Protein AF-A0A1Y2TNJ6-F1 (afdb_monomer)

Sequence (115 aa):
MAHYACDCWDAELLTSYGWIECVGCADRSAYDLTVQSKYTGAPLIVKETLLKPIKVVERRATLDEKLSNKLIAISKVSRPLTTREYTPNVIEPSFSIGCILGIQPPRASILASIK

Solvent-accessible surface area (backbone atoms only — not comparable to full-atom values): 7204 Å² total; per-residue (Å²): 127,60,98,65,41,82,47,74,48,72,47,62,45,85,50,98,90,42,77,40,76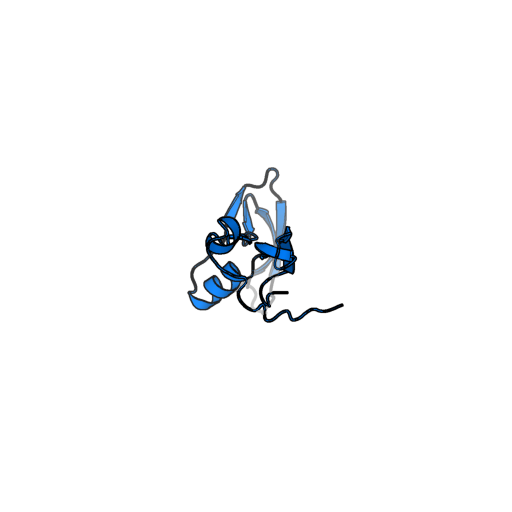,29,32,43,38,31,35,27,43,40,50,66,49,51,54,51,23,69,73,68,69,48,87,60,62,48,79,44,77,48,97,63,64,46,74,47,78,42,77,48,74,44,80,56,87,86,48,99,58,98,55,74,47,74,42,80,46,74,46,75,42,48,62,50,76,47,62,66,67,41,74,47,78,44,77,40,61,46,49,69,69,66,77,41,76,84,70,85,70,87,70,80,77,78,130

Radius of gyration: 25.69 Å; Cα contacts (8 Å, |Δi|>4): 176; chains: 1; bounding box: 47×29×78 Å

Nearest PDB structures (foldseek):
  4kr3-assembly1_A-2  TM=8.751E-01  e=8.301E-06  Homo sapiens
  5e6m-assembly1_B  TM=8.32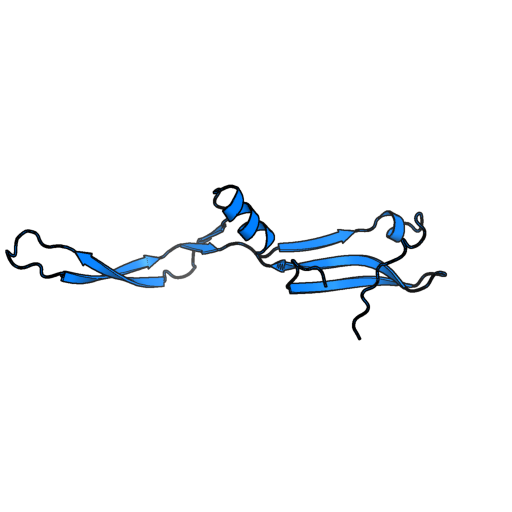4E-01  e=1.695E-05  Homo sapiens
  4qei-assembly1_A-2  TM=7.172E-01  e=3.864E-05  Homo sapiens
  5cd1-assembly1_D  TM=2.921E-01  e=3.172E+00  Homo sapiens
  6fyx-assembly1_U  TM=2.127E-01  e=2.842E+00  Kluyveromyces lactis NRRL Y-1140

Structure (mmCIF, N/CA/C/O backbone):
data_AF-A0A1Y2TNJ6-F1
#
_entry.id   AF-A0A1Y2TNJ6-F1
#
loop_
_atom_site.group_PDB
_atom_site.id
_atom_site.type_symbol
_atom_site.label_atom_id
_atom_site.label_alt_id
_atom_site.label_comp_id
_atom_site.label_asym_id
_atom_site.label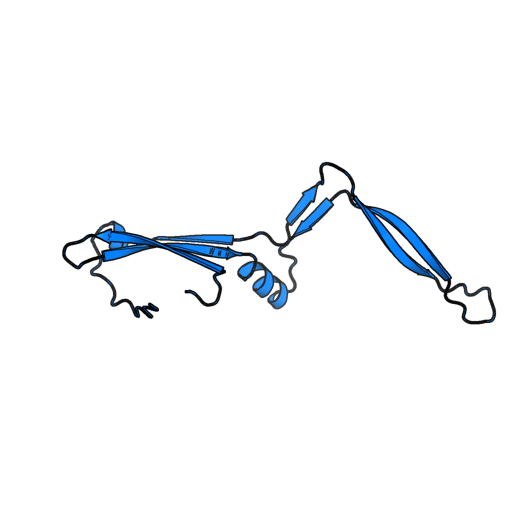_entity_id
_atom_site.label_seq_id
_atom_site.pdbx_PDB_ins_code
_atom_site.Cartn_x
_atom_site.Cartn_y
_atom_site.Cartn_z
_atom_site.occupancy
_atom_site.B_iso_or_equiv
_atom_site.auth_seq_id
_atom_site.auth_comp_id
_atom_site.auth_asym_id
_atom_site.auth_atom_id
_atom_site.pdbx_PDB_model_num
ATOM 1 N N . MET A 1 1 ? 8.760 -10.350 -6.552 1.00 58.28 1 MET A N 1
ATOM 2 C CA . MET A 1 1 ? 7.726 -9.859 -5.616 1.00 58.28 1 MET A CA 1
ATOM 3 C C . MET A 1 1 ? 8.411 -9.208 -4.429 1.00 58.28 1 MET A C 1
ATOM 5 O O . MET A 1 1 ? 9.284 -9.834 -3.830 1.00 58.28 1 MET A O 1
ATOM 9 N N . ALA A 1 2 ? 8.086 -7.951 -4.132 1.00 69.69 2 ALA A N 1
ATOM 10 C CA . ALA A 1 2 ? 8.619 -7.293 -2.946 1.00 69.69 2 ALA A CA 1
ATOM 11 C C . ALA A 1 2 ? 8.112 -8.004 -1.680 1.00 69.69 2 ALA A C 1
ATOM 13 O O . ALA A 1 2 ? 6.962 -8.423 -1.618 1.00 69.69 2 ALA A O 1
ATOM 14 N N . HIS A 1 3 ? 8.960 -8.141 -0.660 1.00 77.56 3 HIS A N 1
ATOM 15 C CA . HIS A 1 3 ? 8.646 -8.891 0.568 1.00 77.56 3 HIS A CA 1
ATOM 16 C C . HIS A 1 3 ? 7.506 -8.285 1.412 1.00 77.56 3 HIS A C 1
ATOM 18 O O . HIS A 1 3 ? 7.043 -8.911 2.361 1.00 77.56 3 HIS A O 1
ATOM 24 N N . TYR A 1 4 ? 7.086 -7.064 1.085 1.00 78.81 4 TYR A N 1
ATOM 25 C CA . TYR A 1 4 ? 6.043 -6.288 1.757 1.00 78.81 4 TYR A CA 1
ATOM 26 C C . TYR A 1 4 ? 4.785 -6.097 0.898 1.00 78.81 4 TYR A C 1
ATOM 28 O O . TYR A 1 4 ? 3.886 -5.361 1.300 1.00 78.81 4 TYR A O 1
ATOM 36 N N . ALA A 1 5 ? 4.744 -6.682 -0.301 1.00 82.88 5 ALA A N 1
ATOM 37 C CA . ALA A 1 5 ? 3.628 -6.543 -1.226 1.00 82.88 5 ALA A CA 1
ATOM 38 C C . ALA A 1 5 ? 2.839 -7.850 -1.312 1.00 82.88 5 ALA A C 1
ATOM 40 O O . ALA A 1 5 ? 3.419 -8.937 -1.319 1.00 82.88 5 ALA A O 1
ATOM 41 N N . CYS A 1 6 ? 1.517 -7.724 -1.372 1.00 84.62 6 CYS A N 1
ATOM 42 C CA . CYS A 1 6 ? 0.611 -8.827 -1.662 1.00 84.62 6 CYS A CA 1
ATOM 43 C C . CYS A 1 6 ? 0.582 -9.111 -3.163 1.00 84.62 6 CYS A C 1
ATOM 45 O O . CYS A 1 6 ? 0.727 -10.265 -3.544 1.00 84.62 6 CYS A O 1
ATOM 47 N N . ASP A 1 7 ? 0.482 -8.058 -3.979 1.00 87.81 7 ASP A N 1
ATOM 48 C CA . ASP A 1 7 ? 0.500 -8.134 -5.439 1.00 87.81 7 ASP A CA 1
ATOM 49 C C . ASP A 1 7 ? 1.359 -7.006 -6.029 1.00 87.81 7 ASP A C 1
ATOM 51 O O . ASP A 1 7 ? 1.443 -5.906 -5.473 1.00 87.81 7 ASP A O 1
ATOM 55 N N . CYS A 1 8 ? 1.998 -7.272 -7.170 1.00 90.44 8 CYS A N 1
ATOM 56 C CA . CYS A 1 8 ? 2.799 -6.296 -7.913 1.00 90.44 8 CYS A CA 1
ATOM 57 C C . CYS A 1 8 ? 2.509 -6.396 -9.411 1.00 90.44 8 CYS A C 1
ATOM 59 O O . CYS A 1 8 ? 2.444 -7.497 -9.958 1.00 90.44 8 CYS A O 1
ATOM 61 N N . TRP A 1 9 ? 2.374 -5.240 -10.055 1.00 90.50 9 TRP A N 1
ATOM 62 C CA . TRP A 1 9 ? 2.153 -5.094 -11.488 1.00 90.50 9 TRP A CA 1
ATOM 63 C C . TRP A 1 9 ? 3.151 -4.097 -12.055 1.00 90.50 9 TRP A C 1
ATOM 65 O O . TRP A 1 9 ? 3.210 -2.958 -11.592 1.00 90.50 9 TRP A O 1
ATOM 75 N N . ASP A 1 10 ? 3.861 -4.503 -13.099 1.00 90.94 10 ASP A N 1
ATOM 76 C CA . ASP A 1 10 ? 4.895 -3.684 -13.719 1.00 90.94 10 ASP A CA 1
ATOM 77 C C . ASP A 1 10 ? 4.408 -3.168 -15.077 1.00 90.94 10 ASP A C 1
ATOM 79 O O . ASP A 1 10 ? 3.896 -3.918 -15.913 1.00 90.94 10 ASP A O 1
ATOM 83 N N . ALA A 1 11 ? 4.545 -1.863 -15.296 1.00 89.50 11 ALA A N 1
ATOM 84 C CA . ALA A 1 11 ? 4.369 -1.242 -16.597 1.00 89.50 11 ALA A CA 1
ATOM 85 C C . ALA A 1 11 ? 5.737 -1.128 -17.273 1.00 89.50 11 ALA A C 1
ATOM 87 O O . ALA A 1 11 ? 6.579 -0.292 -16.914 1.00 89.50 11 ALA A O 1
ATOM 88 N N . GLU A 1 12 ? 5.938 -1.978 -18.271 1.00 89.62 12 GLU A N 1
ATOM 89 C CA . GLU A 1 12 ? 7.169 -2.044 -19.044 1.00 89.62 12 GLU A CA 1
ATOM 90 C C . GLU A 1 12 ? 7.032 -1.299 -20.377 1.00 89.62 12 GLU A C 1
ATOM 92 O O . GLU A 1 12 ? 5.995 -1.349 -21.044 1.00 89.62 12 GLU A O 1
ATOM 97 N N . LEU A 1 13 ? 8.102 -0.620 -20.792 1.00 86.75 13 LEU A N 1
ATOM 98 C CA . LEU A 1 13 ? 8.220 -0.009 -22.113 1.00 86.75 13 LEU A CA 1
ATOM 99 C C . LEU A 1 13 ? 9.172 -0.833 -22.978 1.00 86.75 13 LEU A C 1
ATOM 101 O O . LEU A 1 13 ? 10.288 -1.145 -22.561 1.00 86.75 13 LEU A O 1
ATOM 105 N N . LEU A 1 14 ? 8.751 -1.145 -24.206 1.00 87.50 14 LEU A N 1
ATOM 106 C CA . LEU A 1 14 ? 9.627 -1.757 -25.198 1.00 87.50 14 LEU A CA 1
ATOM 107 C C . LEU A 1 14 ? 10.528 -0.687 -25.818 1.00 87.50 14 LEU A C 1
ATOM 109 O O . LEU A 1 14 ? 10.059 0.240 -26.477 1.00 87.50 14 LEU A O 1
ATOM 113 N N . THR A 1 15 ? 11.832 -0.845 -25.631 1.00 85.31 15 THR A N 1
ATOM 114 C CA . THR A 1 15 ? 12.862 0.051 -26.167 1.00 85.31 15 THR A CA 1
ATOM 115 C C . THR A 1 15 ? 13.869 -0.727 -27.014 1.00 85.31 15 THR A C 1
ATOM 117 O O . THR A 1 15 ? 13.804 -1.953 -27.119 1.00 85.31 15 THR A O 1
ATOM 120 N N . SER A 1 16 ? 14.852 -0.034 -27.593 1.00 86.00 16 SER A N 1
ATOM 121 C CA . SER A 1 16 ? 15.981 -0.671 -28.286 1.00 86.00 16 SER A CA 1
ATOM 122 C C . SER A 1 16 ? 16.823 -1.584 -27.384 1.00 86.00 16 SER A C 1
ATOM 124 O O . SER A 1 16 ? 17.526 -2.452 -27.894 1.00 86.00 16 SER A O 1
ATOM 126 N N . TYR A 1 17 ? 16.742 -1.416 -26.061 1.00 81.62 17 TYR A N 1
ATOM 127 C CA . TYR A 1 17 ? 17.431 -2.243 -25.068 1.00 81.62 17 TYR A CA 1
ATOM 128 C C . TYR A 1 17 ? 16.556 -3.382 -24.515 1.00 81.62 17 TYR A C 1
ATOM 130 O O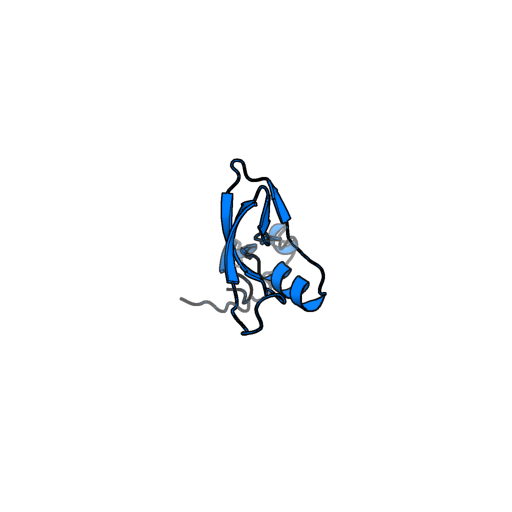 . TYR A 1 17 ? 16.990 -4.102 -23.619 1.00 81.62 17 TYR A O 1
ATOM 138 N N . GLY A 1 18 ? 15.342 -3.558 -25.047 1.00 86.94 18 GLY A N 1
ATOM 139 C CA . GLY A 1 18 ? 14.362 -4.537 -24.579 1.00 86.94 18 GLY A CA 1
ATOM 140 C C . GLY A 1 18 ? 13.249 -3.916 -23.735 1.00 86.94 18 GLY A C 1
ATOM 141 O O . GLY A 1 18 ? 13.035 -2.700 -23.762 1.00 86.94 18 GLY A O 1
ATOM 142 N N . TRP A 1 19 ? 12.519 -4.776 -23.025 1.00 87.50 19 TRP A N 1
ATOM 143 C CA . TRP A 1 19 ? 11.472 -4.381 -22.083 1.00 87.50 19 TRP A CA 1
ATOM 144 C C . TRP A 1 19 ? 12.103 -3.834 -20.807 1.00 87.50 19 TRP A C 1
ATOM 146 O O . TRP A 1 19 ? 12.958 -4.480 -20.202 1.00 87.50 19 TRP A O 1
ATOM 156 N N . ILE A 1 20 ? 11.714 -2.617 -20.437 1.00 85.62 20 ILE A N 1
ATOM 157 C CA . ILE A 1 20 ? 12.232 -1.913 -19.265 1.00 85.62 20 ILE A CA 1
ATOM 158 C C . ILE A 1 20 ? 11.057 -1.515 -18.381 1.00 85.62 20 ILE A C 1
ATOM 160 O O . ILE A 1 20 ? 10.174 -0.780 -18.829 1.00 85.62 20 ILE A O 1
ATOM 164 N N . GLU A 1 21 ? 11.083 -1.929 -17.116 1.00 87.44 21 GLU A N 1
ATOM 165 C CA . GLU A 1 21 ? 10.159 -1.444 -16.090 1.00 87.44 21 GLU A CA 1
ATOM 166 C C . GLU A 1 21 ? 10.302 0.077 -15.928 1.00 87.44 21 GLU A C 1
ATOM 168 O O . GLU A 1 21 ? 11.369 0.607 -15.600 1.00 87.44 21 GLU A O 1
ATOM 173 N N . CYS A 1 22 ? 9.209 0.794 -16.174 1.00 87.19 22 CYS A N 1
ATOM 174 C CA . CYS A 1 22 ? 9.157 2.247 -16.036 1.00 87.19 22 CYS A CA 1
ATOM 175 C C . CYS A 1 22 ? 8.278 2.682 -14.862 1.00 87.19 22 CYS A C 1
ATOM 177 O O . CYS A 1 22 ? 8.549 3.723 -14.251 1.00 87.19 22 CYS A O 1
ATOM 179 N N . VAL A 1 23 ? 7.256 1.886 -14.540 1.00 90.31 23 VAL A N 1
ATOM 180 C CA . VAL A 1 23 ? 6.383 2.091 -13.383 1.00 90.31 23 VAL A CA 1
ATOM 181 C C . VAL A 1 23 ? 6.098 0.747 -12.725 1.00 90.31 23 VAL A C 1
ATOM 183 O O . VAL A 1 23 ? 5.583 -0.143 -13.391 1.00 90.31 23 VAL A O 1
ATOM 186 N N . GLY A 1 24 ? 6.366 0.628 -11.429 1.00 91.38 24 GLY A N 1
ATOM 187 C CA . GLY A 1 24 ? 5.948 -0.516 -10.618 1.00 91.38 24 GLY A CA 1
ATOM 188 C C . GLY A 1 24 ? 4.756 -0.126 -9.749 1.00 91.38 24 GLY A C 1
ATOM 189 O O . GLY A 1 24 ? 4.817 0.883 -9.044 1.00 91.38 24 GLY A O 1
ATOM 190 N N . CYS A 1 25 ? 3.666 -0.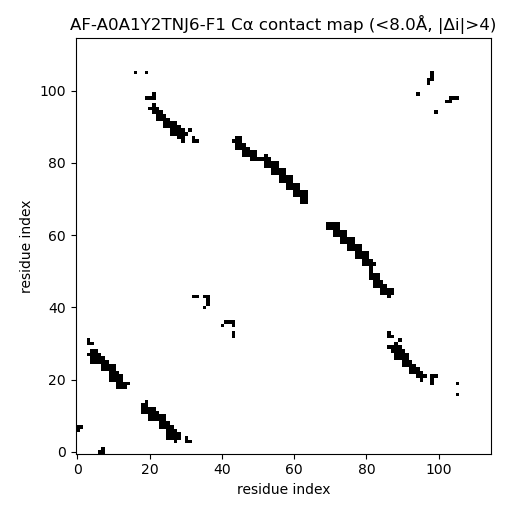887 -9.793 1.00 90.62 25 CYS A N 1
ATOM 191 C CA . CYS A 1 25 ? 2.471 -0.684 -8.975 1.00 90.62 25 CYS A CA 1
ATOM 192 C C . CYS A 1 25 ? 2.321 -1.843 -7.985 1.00 90.62 25 CYS A C 1
ATOM 194 O O . CYS A 1 25 ? 2.049 -2.977 -8.383 1.00 90.62 25 CYS A O 1
ATOM 196 N N . ALA A 1 26 ? 2.495 -1.566 -6.694 1.00 91.56 26 ALA A N 1
ATOM 197 C CA . ALA A 1 26 ? 2.435 -2.575 -5.642 1.00 91.56 26 ALA A CA 1
ATOM 198 C C . ALA A 1 26 ? 1.222 -2.371 -4.725 1.00 91.56 26 ALA A C 1
ATOM 200 O O . ALA A 1 26 ? 1.027 -1.284 -4.183 1.00 91.56 26 ALA A O 1
ATOM 201 N N . ASP A 1 27 ? 0.444 -3.428 -4.484 1.00 92.50 27 ASP A N 1
ATOM 202 C CA . ASP A 1 27 ? -0.505 -3.483 -3.368 1.00 92.50 27 ASP A CA 1
ATOM 203 C C . ASP A 1 27 ? 0.236 -3.988 -2.126 1.00 92.50 27 ASP A C 1
ATOM 205 O O . ASP A 1 27 ? 0.604 -5.161 -2.022 1.00 92.50 27 ASP A O 1
ATOM 209 N N . ARG A 1 28 ? 0.476 -3.086 -1.175 1.00 90.69 28 ARG A N 1
ATOM 210 C CA . ARG A 1 28 ? 1.169 -3.362 0.093 1.00 90.69 28 ARG A CA 1
ATOM 211 C C . ARG A 1 28 ? 0.199 -3.631 1.238 1.00 90.69 28 ARG A C 1
ATOM 213 O O . ARG A 1 28 ? 0.619 -3.835 2.382 1.00 90.69 28 ARG A O 1
ATOM 220 N N . SER A 1 29 ? -1.103 -3.641 0.944 1.00 90.38 29 SER A N 1
ATOM 221 C CA . SER A 1 29 ? -2.175 -3.816 1.917 1.00 90.38 29 SER A CA 1
ATOM 222 C C . SER A 1 29 ? -1.928 -2.933 3.149 1.00 90.38 29 SER A C 1
ATOM 224 O O . SER A 1 29 ? -1.497 -1.789 3.018 1.00 90.38 29 SER A O 1
ATOM 226 N N . ALA A 1 30 ? -2.194 -3.421 4.357 1.00 90.62 30 ALA A N 1
ATOM 227 C CA . ALA A 1 30 ? -1.980 -2.668 5.589 1.00 90.62 30 ALA A CA 1
ATOM 228 C C . ALA A 1 30 ? -0.566 -2.842 6.193 1.00 90.62 30 ALA A C 1
ATOM 230 O O . ALA A 1 30 ? -0.370 -2.498 7.364 1.00 90.62 30 ALA A O 1
ATOM 231 N N . TYR A 1 31 ? 0.407 -3.415 5.466 1.00 89.81 31 TYR A N 1
ATOM 232 C CA . TYR A 1 31 ? 1.697 -3.827 6.043 1.00 89.81 31 TYR A CA 1
ATOM 233 C C . TYR A 1 31 ? 2.464 -2.648 6.657 1.00 89.81 31 TYR A C 1
ATOM 235 O O . TYR A 1 31 ? 2.818 -2.691 7.838 1.00 89.81 31 TYR A O 1
ATOM 243 N N . ASP A 1 32 ? 2.633 -1.565 5.898 1.00 90.19 32 ASP A N 1
ATOM 244 C CA . ASP A 1 32 ? 3.419 -0.395 6.313 1.00 90.19 32 ASP A CA 1
ATOM 245 C C . ASP A 1 32 ? 2.882 0.244 7.585 1.00 90.19 32 ASP A C 1
ATOM 247 O O . ASP A 1 32 ? 3.594 0.406 8.578 1.00 90.19 32 ASP A O 1
ATOM 251 N N . LEU A 1 33 ? 1.584 0.537 7.579 1.00 92.50 33 LEU A N 1
ATOM 252 C CA . LEU A 1 33 ? 0.911 1.180 8.697 1.00 92.50 33 LEU A CA 1
ATOM 253 C C . LEU A 1 33 ? 0.884 0.272 9.929 1.00 92.50 33 LEU A C 1
ATOM 255 O O . LEU A 1 33 ? 1.041 0.752 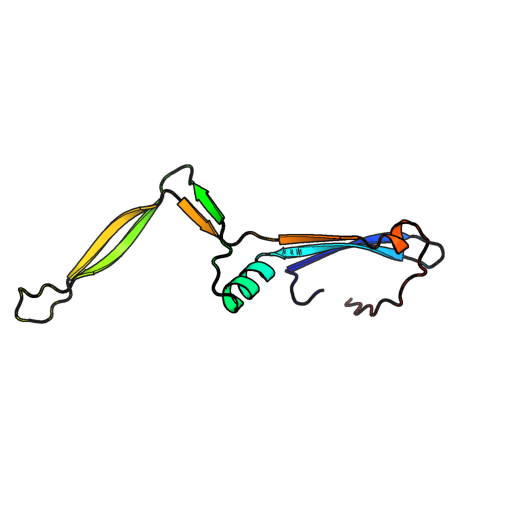11.050 1.00 92.50 33 LEU A O 1
ATOM 259 N N . THR A 1 34 ? 0.748 -1.044 9.746 1.00 91.50 34 THR A N 1
ATOM 260 C CA . THR A 1 34 ? 0.758 -1.999 10.862 1.00 91.50 34 THR A CA 1
ATOM 261 C C . THR A 1 34 ? 2.129 -2.066 11.526 1.00 91.50 34 THR A C 1
ATOM 263 O O . THR A 1 34 ? 2.224 -2.051 12.756 1.00 91.50 34 THR A O 1
ATOM 266 N N . VAL A 1 35 ? 3.200 -2.142 10.735 1.00 92.31 35 VAL A N 1
ATOM 267 C CA . VAL A 1 35 ? 4.571 -2.192 11.260 1.00 92.31 35 VAL A CA 1
ATOM 268 C C . VAL A 1 35 ? 4.934 -0.866 11.929 1.00 92.31 35 VAL A C 1
ATOM 270 O O . VAL A 1 35 ? 5.443 -0.868 13.052 1.00 92.31 35 VAL A O 1
ATOM 273 N N . GLN A 1 36 ? 4.602 0.266 11.306 1.00 94.19 36 GLN A N 1
ATOM 274 C CA . GLN A 1 36 ? 4.897 1.586 11.860 1.00 94.19 36 GLN A CA 1
ATOM 275 C C . GLN A 1 36 ? 4.093 1.878 13.133 1.00 94.19 36 GLN A C 1
ATOM 277 O O . GLN A 1 36 ? 4.646 2.424 14.089 1.00 94.19 36 GLN A O 1
ATOM 282 N N . SER A 1 37 ? 2.824 1.469 13.194 1.00 94.69 37 SER A N 1
ATOM 283 C CA . SER A 1 37 ? 2.000 1.603 14.400 1.00 94.69 37 SER A CA 1
ATOM 284 C C . SER A 1 37 ? 2.555 0.769 15.559 1.00 94.69 37 SER A C 1
ATOM 286 O O . SER A 1 37 ? 2.664 1.275 16.674 1.00 94.69 37 SER A O 1
ATOM 288 N N . LYS A 1 38 ? 3.006 -0.469 15.302 1.00 93.62 38 LYS A N 1
ATOM 289 C CA . LYS A 1 38 ? 3.659 -1.315 16.320 1.00 93.62 38 LYS A CA 1
ATOM 290 C C . LYS A 1 38 ? 4.965 -0.716 16.839 1.00 93.62 38 LYS A C 1
ATOM 292 O O . LYS A 1 38 ? 5.243 -0.825 18.027 1.00 93.62 38 LYS A O 1
ATOM 297 N N . TYR A 1 39 ? 5.760 -0.111 15.959 1.00 95.56 39 TYR A N 1
ATOM 298 C CA . TYR A 1 39 ? 7.048 0.473 16.331 1.00 95.56 39 TYR A CA 1
ATOM 299 C C . TYR A 1 39 ? 6.898 1.789 17.103 1.00 95.56 39 TYR A C 1
ATOM 301 O O . TYR A 1 39 ? 7.560 1.999 18.114 1.00 95.56 39 TYR A O 1
ATOM 309 N N . THR A 1 40 ? 6.022 2.680 16.633 1.00 95.69 40 THR A N 1
ATOM 310 C CA . THR A 1 40 ? 5.844 4.021 17.216 1.00 95.69 40 THR A CA 1
ATOM 311 C C . THR A 1 40 ? 4.862 4.050 18.385 1.00 95.69 40 THR A C 1
ATOM 313 O O . THR A 1 40 ? 4.853 5.011 19.148 1.00 95.69 40 THR A O 1
ATOM 316 N N . GLY A 1 41 ? 3.997 3.039 18.512 1.00 92.38 41 GLY A N 1
ATOM 317 C CA . GLY A 1 41 ? 2.871 3.037 19.449 1.00 92.38 41 GLY A CA 1
ATOM 318 C C . GLY A 1 41 ? 1.747 4.009 19.072 1.00 92.38 41 GLY A C 1
ATOM 319 O O . GLY A 1 41 ? 0.735 4.073 19.770 1.00 92.38 41 GLY A O 1
ATOM 320 N N . ALA A 1 42 ? 1.892 4.761 17.976 1.00 93.56 42 ALA A N 1
ATOM 321 C CA . ALA A 1 42 ? 0.872 5.682 17.501 1.00 93.56 42 ALA A CA 1
ATOM 322 C C . ALA A 1 42 ? -0.235 4.919 16.746 1.00 93.56 42 ALA A C 1
ATOM 324 O O . ALA A 1 42 ? 0.066 4.041 15.926 1.00 93.56 42 ALA A O 1
ATOM 325 N N . PRO A 1 43 ? -1.522 5.237 16.978 1.00 92.19 43 PRO A N 1
ATOM 326 C CA . PRO A 1 43 ? -2.621 4.589 16.274 1.00 92.19 43 PRO A CA 1
ATOM 327 C C . PRO A 1 43 ? -2.728 5.111 14.831 1.00 92.19 43 PRO A C 1
ATOM 329 O O . PRO A 1 43 ? -3.199 6.222 14.599 1.00 92.19 43 PRO A O 1
ATOM 332 N N . LEU A 1 44 ? -2.324 4.293 13.853 1.00 93.75 44 LEU A N 1
ATOM 333 C CA . LEU A 1 44 ? -2.466 4.569 12.414 1.00 93.75 44 LEU A CA 1
ATOM 334 C C . LEU A 1 44 ? -3.721 3.876 11.857 1.00 93.75 44 LEU A C 1
ATOM 336 O O . LEU A 1 44 ? -3.641 2.939 11.062 1.00 93.75 44 LEU A O 1
ATOM 340 N N . ILE A 1 45 ? -4.889 4.302 12.339 1.00 93.31 45 ILE A N 1
ATOM 341 C CA . ILE A 1 45 ? -6.197 3.711 12.013 1.00 93.31 45 ILE A CA 1
ATOM 342 C C . ILE A 1 45 ? -7.180 4.770 11.515 1.00 93.31 45 ILE A C 1
ATOM 344 O O . ILE A 1 45 ? -7.145 5.925 11.942 1.00 93.31 45 ILE A O 1
ATOM 348 N N . VAL A 1 46 ? -8.094 4.356 10.640 1.00 93.69 46 VAL A N 1
ATOM 349 C CA . VAL A 1 46 ? -9.207 5.179 10.155 1.00 93.69 46 VAL A CA 1
ATOM 350 C C . VAL A 1 46 ? -10.484 4.764 10.874 1.00 93.69 46 VAL A C 1
ATOM 352 O O . VAL A 1 46 ? -10.726 3.575 11.084 1.00 93.69 46 VAL A O 1
ATOM 355 N N . LYS A 1 47 ? -11.306 5.750 11.246 1.00 92.69 47 LYS A N 1
ATOM 356 C CA . LYS A 1 47 ? -12.633 5.536 11.831 1.00 92.69 47 LYS A CA 1
ATOM 357 C C . LYS A 1 47 ? -13.701 5.922 10.818 1.00 92.69 47 LYS A C 1
ATOM 359 O O . LYS A 1 47 ? -13.744 7.067 10.379 1.00 92.69 47 LYS A O 1
ATOM 364 N N . GLU A 1 48 ? -14.575 4.987 10.476 1.00 91.44 48 GLU A N 1
ATOM 365 C CA . GLU A 1 48 ? -15.647 5.194 9.502 1.00 91.44 48 GLU A CA 1
ATOM 366 C C . GLU A 1 48 ? -17.010 4.903 10.127 1.00 91.44 48 GLU A C 1
ATOM 368 O O . GLU A 1 48 ? -17.212 3.868 10.769 1.00 91.44 48 GLU A O 1
ATOM 373 N N . THR A 1 49 ? -17.963 5.812 9.939 1.00 90.50 49 THR A N 1
ATOM 374 C CA . THR A 1 49 ? -19.335 5.633 10.417 1.00 90.50 49 THR A CA 1
ATOM 375 C C . THR A 1 49 ? -20.061 4.595 9.569 1.00 90.50 49 THR A C 1
ATOM 377 O O . THR A 1 49 ? -20.105 4.680 8.345 1.00 90.50 49 THR A O 1
ATOM 380 N N . LEU A 1 50 ? -20.669 3.617 10.228 1.00 87.81 50 LEU A N 1
ATOM 381 C CA . LEU A 1 50 ? -21.461 2.583 9.583 1.00 87.81 50 LEU A CA 1
ATOM 382 C C . LEU A 1 50 ? -22.845 3.124 9.217 1.00 87.81 50 LEU A C 1
ATOM 384 O O . LEU A 1 50 ? -23.511 3.759 10.032 1.00 87.81 50 LEU A O 1
ATOM 388 N N . LEU A 1 51 ? -23.323 2.784 8.016 1.00 84.38 51 LEU A N 1
ATOM 389 C CA . LEU A 1 51 ? -24.671 3.143 7.551 1.00 84.38 51 LEU A CA 1
ATOM 390 C C . LEU A 1 51 ? -25.782 2.549 8.427 1.00 84.38 51 LEU A C 1
ATOM 392 O O . LEU A 1 51 ? -26.868 3.113 8.537 1.00 84.38 51 LEU A O 1
ATOM 396 N N . LYS A 1 52 ? -25.525 1.387 9.033 1.00 85.44 52 LYS A N 1
ATOM 397 C CA . LYS A 1 52 ? -26.440 0.720 9.959 1.00 85.44 52 LYS A CA 1
ATOM 398 C C . LYS A 1 52 ? -25.663 0.296 11.206 1.00 85.44 52 LYS A C 1
ATOM 400 O O . LYS A 1 52 ? -24.617 -0.338 11.059 1.00 85.44 52 LYS A O 1
ATOM 405 N N . PRO A 1 53 ? -26.155 0.606 12.417 1.00 82.56 53 PRO A N 1
ATOM 406 C CA . PRO A 1 53 ? -25.470 0.233 13.645 1.00 82.56 53 PRO A CA 1
ATOM 407 C C . PRO A 1 53 ? -25.473 -1.288 13.823 1.00 82.56 53 PRO A C 1
ATOM 409 O O . PRO A 1 53 ? -26.522 -1.935 13.769 1.00 82.56 53 PRO A O 1
ATOM 412 N N . ILE A 1 54 ? -24.294 -1.860 14.063 1.00 81.56 54 ILE A N 1
ATOM 413 C CA . ILE A 1 54 ? -24.132 -3.294 14.326 1.00 81.56 54 ILE A CA 1
ATOM 414 C C . ILE A 1 54 ? -24.289 -3.521 15.830 1.00 81.56 54 ILE A C 1
ATOM 416 O O . ILE A 1 54 ? -23.660 -2.842 16.640 1.00 81.56 54 ILE A O 1
ATOM 420 N N . LYS A 1 55 ? -25.129 -4.479 16.232 1.00 77.50 55 LYS A N 1
ATOM 421 C CA . LYS A 1 55 ? -25.264 -4.871 17.642 1.00 77.50 55 LYS A CA 1
ATOM 422 C C . LYS A 1 55 ? -24.151 -5.853 17.989 1.00 77.50 55 LYS A C 1
ATOM 424 O O . LYS A 1 55 ? -24.213 -7.009 17.578 1.00 77.50 55 LYS A O 1
ATOM 429 N N . VAL A 1 56 ? -23.158 -5.415 18.754 1.00 78.88 56 VAL A N 1
ATOM 430 C CA . VAL A 1 56 ? -22.114 -6.315 19.259 1.00 78.88 56 VAL A CA 1
ATOM 431 C C . VAL A 1 56 ? -22.523 -6.824 20.632 1.00 78.88 56 VAL A C 1
ATOM 433 O O . VAL A 1 56 ? -22.846 -6.043 21.530 1.00 78.88 56 VAL A O 1
ATOM 436 N N . VAL A 1 57 ? -22.562 -8.151 20.762 1.00 73.50 57 VAL A N 1
ATOM 437 C CA . VAL A 1 57 ? -22.871 -8.846 22.012 1.00 73.50 57 VAL A CA 1
ATOM 438 C C . VAL A 1 57 ? -21.564 -9.103 22.737 1.00 73.50 57 VAL A C 1
ATOM 440 O O . VAL A 1 57 ? -20.785 -9.966 22.340 1.00 73.50 57 VAL A O 1
ATOM 443 N N . GLU A 1 58 ? -21.340 -8.374 23.819 1.00 75.31 58 GLU A N 1
ATOM 444 C CA . GLU A 1 58 ? -20.207 -8.607 24.703 1.00 75.31 58 GLU A CA 1
ATOM 445 C C . GLU A 1 58 ? -20.655 -9.359 25.946 1.00 75.31 58 GLU A C 1
ATOM 447 O O . GLU A 1 58 ? -21.745 -9.135 26.475 1.00 75.31 58 GLU A O 1
ATOM 452 N N . ARG A 1 59 ? -19.811 -10.268 26.430 1.00 73.56 59 ARG A N 1
ATOM 453 C CA . ARG A 1 59 ? -20.015 -10.905 27.730 1.00 73.56 59 ARG A CA 1
ATOM 454 C C . ARG A 1 59 ? -19.191 -10.138 28.749 1.00 73.56 59 ARG A C 1
ATOM 456 O O . ARG A 1 59 ? -17.966 -10.170 28.681 1.00 73.56 59 ARG A O 1
ATOM 463 N N . ARG A 1 60 ? -19.852 -9.440 29.670 1.00 67.56 60 ARG A N 1
ATOM 464 C CA . ARG A 1 60 ? -19.188 -8.737 30.769 1.00 67.56 60 ARG A CA 1
ATOM 465 C C . ARG A 1 60 ? -19.349 -9.569 32.035 1.00 67.56 60 ARG A C 1
ATOM 467 O O . ARG A 1 60 ? -20.468 -9.830 32.473 1.00 67.56 60 ARG A O 1
ATOM 474 N N . ALA A 1 61 ? -18.222 -10.012 32.579 1.00 69.31 61 ALA A N 1
ATOM 475 C CA . ALA A 1 61 ? -18.163 -10.639 33.888 1.00 69.31 61 ALA A CA 1
ATOM 476 C C . ALA A 1 61 ? -18.122 -9.535 34.950 1.00 69.31 61 ALA A C 1
ATOM 478 O O . ALA A 1 61 ? -17.210 -8.709 34.940 1.00 69.31 61 ALA A O 1
ATOM 479 N N . THR A 1 62 ? -19.114 -9.498 35.833 1.00 67.88 62 THR A N 1
ATOM 480 C CA . THR A 1 62 ? -19.130 -8.623 37.010 1.00 67.88 62 THR A CA 1
ATOM 481 C C . THR A 1 62 ? -18.951 -9.470 38.264 1.00 67.88 62 THR A C 1
ATOM 483 O O . THR A 1 62 ? -19.548 -10.541 38.393 1.00 67.88 62 THR A O 1
ATOM 486 N N . LEU A 1 63 ? -18.087 -9.007 39.168 1.00 65.25 63 LEU A N 1
ATOM 487 C CA . LEU A 1 63 ? -17.915 -9.584 40.498 1.00 65.25 63 LEU A CA 1
ATOM 488 C C . LEU A 1 63 ? -18.917 -8.905 41.433 1.00 65.25 63 LEU A C 1
ATOM 490 O O . LEU A 1 63 ? -18.790 -7.714 41.706 1.00 65.25 63 LEU A O 1
ATOM 494 N N . ASP A 1 64 ? -19.918 -9.651 41.891 1.00 61.12 64 ASP A N 1
ATOM 495 C CA . ASP A 1 64 ? -20.846 -9.176 42.916 1.00 61.12 64 ASP A CA 1
ATOM 496 C C . ASP A 1 64 ? -20.234 -9.406 44.304 1.00 61.12 64 ASP A C 1
ATOM 498 O O . ASP A 1 64 ? -20.207 -10.527 44.808 1.00 61.12 64 ASP A O 1
ATOM 502 N N . GLU A 1 65 ? -19.762 -8.338 44.953 1.00 63.06 65 GLU A N 1
ATOM 503 C CA . GLU A 1 65 ? -19.185 -8.387 46.312 1.00 63.06 65 GLU A CA 1
ATOM 504 C C . GLU A 1 65 ? -20.208 -8.771 47.401 1.00 63.06 65 GLU A C 1
ATOM 506 O O . GLU A 1 65 ? -19.835 -9.061 48.535 1.00 63.06 65 GLU A O 1
ATOM 511 N N . LYS A 1 66 ? -21.508 -8.798 47.071 1.00 59.38 66 LYS A N 1
ATOM 512 C CA . LYS A 1 66 ? -22.601 -9.068 48.023 1.00 59.38 66 LYS A CA 1
ATOM 513 C C . LYS A 1 66 ? -22.922 -10.549 48.234 1.00 59.38 6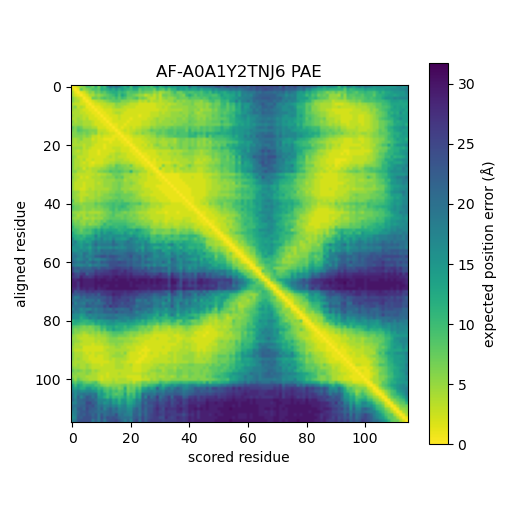6 LYS A C 1
ATOM 515 O O . LYS A 1 66 ? -23.650 -10.862 49.173 1.00 59.38 66 LYS A O 1
ATOM 520 N N . LEU A 1 67 ? -22.405 -11.463 47.409 1.00 56.47 67 LEU A N 1
ATOM 521 C CA . LEU A 1 67 ? -22.507 -12.899 47.673 1.00 56.47 67 LEU A CA 1
ATOM 522 C C . LEU A 1 67 ? -21.178 -13.393 48.242 1.00 56.47 67 LEU A C 1
ATOM 524 O O . LEU A 1 67 ? -20.160 -13.411 47.560 1.00 56.47 67 LEU A O 1
ATOM 528 N N . SER A 1 68 ? -21.204 -13.866 49.485 1.00 50.00 68 SER A N 1
ATOM 529 C CA . SER A 1 68 ? -20.066 -14.451 50.211 1.00 50.00 68 SER A CA 1
ATOM 530 C C . SER A 1 68 ? -19.456 -15.711 49.568 1.00 50.00 68 SER A C 1
ATOM 532 O O . SER A 1 68 ? -18.529 -16.295 50.120 1.00 50.00 68 SER A O 1
ATOM 534 N N . ASN A 1 69 ? -19.911 -16.103 48.378 1.00 53.16 69 ASN A N 1
ATOM 535 C CA . ASN A 1 69 ? -19.308 -17.120 47.532 1.00 53.16 69 ASN A CA 1
ATOM 536 C C . ASN A 1 69 ? -18.987 -16.486 46.177 1.00 53.16 69 ASN A C 1
ATOM 538 O O . ASN A 1 69 ? -19.884 -15.945 45.539 1.00 53.16 69 ASN A O 1
ATOM 542 N N . LYS A 1 70 ? -17.716 -16.572 45.754 1.00 57.53 70 LYS A N 1
ATOM 543 C CA . LYS A 1 70 ? -17.127 -16.040 44.506 1.00 57.53 70 LYS A CA 1
ATOM 544 C C . LYS A 1 70 ? -17.847 -16.534 43.237 1.00 57.53 70 LYS A C 1
ATOM 546 O O . LYS A 1 70 ? -17.303 -17.329 42.473 1.00 57.53 70 LYS A O 1
ATOM 551 N N . LEU A 1 71 ? -19.073 -16.088 43.007 1.00 59.75 71 LEU A N 1
ATOM 552 C CA . LEU A 1 71 ? -19.846 -16.374 41.809 1.00 59.75 71 LEU A CA 1
ATOM 553 C C . LEU A 1 71 ? -19.626 -15.226 40.827 1.00 59.75 71 LEU A C 1
ATOM 555 O O . LEU A 1 71 ? -19.952 -14.074 41.098 1.00 59.75 71 LEU A O 1
ATOM 559 N N . ILE A 1 72 ? -19.026 -15.549 39.684 1.00 62.75 72 ILE A N 1
ATOM 560 C CA . ILE A 1 72 ? -18.855 -14.610 38.578 1.00 62.75 72 ILE A CA 1
ATOM 561 C C . ILE A 1 72 ? -20.185 -14.553 37.822 1.00 62.75 72 ILE A C 1
ATOM 563 O O . ILE A 1 72 ? -20.582 -15.535 37.193 1.00 62.75 72 ILE A O 1
ATOM 567 N N . ALA A 1 73 ? -20.871 -13.411 37.861 1.00 65.94 73 ALA A N 1
ATOM 568 C CA . ALA A 1 73 ? -22.061 -13.188 37.050 1.00 65.94 73 ALA A CA 1
ATOM 569 C C . ALA A 1 73 ? -21.632 -12.765 35.636 1.00 65.94 73 ALA A C 1
ATOM 571 O O . ALA A 1 73 ? -21.039 -11.704 35.437 1.00 65.94 73 ALA A O 1
ATOM 572 N N . ILE A 1 74 ? -21.905 -13.605 34.632 1.00 66.25 74 ILE A N 1
ATOM 573 C CA . ILE A 1 74 ? -21.642 -13.288 33.221 1.00 66.25 74 ILE A CA 1
ATOM 574 C C . ILE A 1 74 ? -22.924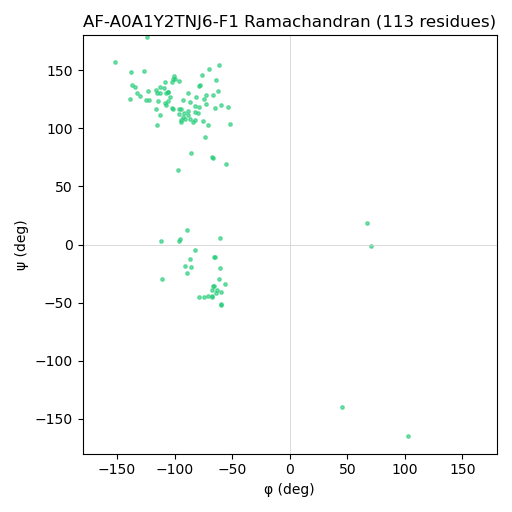 -12.718 32.613 1.00 66.25 74 ILE A C 1
ATOM 576 O O . ILE A 1 74 ? -23.862 -13.457 32.314 1.00 66.25 74 ILE A O 1
ATOM 580 N N . SER A 1 75 ? -22.957 -11.406 32.394 1.00 66.31 75 SER A N 1
ATOM 581 C CA . SER A 1 75 ? -24.063 -10.734 31.708 1.00 66.31 75 SER A CA 1
ATOM 582 C C . SER A 1 75 ? -23.749 -10.546 30.218 1.00 66.31 75 SER A C 1
ATOM 584 O O . SER A 1 75 ? -22.613 -10.262 29.832 1.00 66.31 75 SER A O 1
ATOM 586 N N . LYS A 1 76 ? -24.751 -10.730 29.346 1.00 62.69 76 LYS A N 1
ATOM 587 C CA . LYS A 1 76 ? -24.657 -10.368 27.921 1.00 62.69 76 LYS A CA 1
ATOM 588 C C . LYS A 1 76 ? -25.093 -8.911 27.767 1.00 62.69 76 LYS A C 1
ATOM 590 O O . LYS A 1 76 ? -26.258 -8.601 27.990 1.00 62.69 76 LYS A O 1
ATOM 595 N N . VAL A 1 77 ? -24.179 -8.036 27.367 1.00 69.44 77 VAL A N 1
ATOM 596 C CA . VAL A 1 77 ? -24.447 -6.617 27.106 1.00 69.44 77 VAL A CA 1
ATOM 597 C C . VAL A 1 77 ? -24.407 -6.395 25.597 1.00 69.44 77 VAL A C 1
ATOM 599 O O . VAL A 1 77 ? -23.395 -6.663 24.952 1.00 69.44 77 VAL A O 1
ATOM 602 N N . SER A 1 78 ? -25.511 -5.922 25.014 1.00 66.25 78 SER A N 1
ATOM 603 C CA . SER A 1 78 ? -25.559 -5.527 23.603 1.00 66.25 78 SER A CA 1
ATOM 604 C C . SER A 1 78 ? -25.344 -4.023 23.477 1.00 66.25 78 SER A C 1
ATOM 606 O O . SER A 1 78 ? -26.186 -3.254 23.945 1.00 66.25 78 SER A O 1
ATOM 608 N N . ARG A 1 79 ? -24.260 -3.598 22.821 1.00 74.06 79 ARG A N 1
ATOM 609 C CA . ARG A 1 79 ? -24.016 -2.182 22.503 1.00 74.06 79 ARG A CA 1
ATOM 610 C C . ARG A 1 79 ? -24.092 -1.935 20.994 1.00 74.06 79 ARG A C 1
ATOM 612 O O . ARG A 1 79 ? -23.547 -2.740 20.233 1.00 74.06 79 ARG A O 1
ATOM 619 N N . PRO A 1 80 ? -24.770 -0.864 20.539 1.00 73.44 80 PRO A N 1
ATOM 620 C CA . PRO A 1 80 ? -24.742 -0.482 19.135 1.00 73.44 80 PRO A CA 1
ATOM 621 C C . PRO A 1 80 ? -23.367 0.111 18.801 1.00 73.44 80 PRO A C 1
ATOM 623 O O . PRO A 1 80 ? -22.945 1.097 19.400 1.00 73.44 80 PRO A O 1
ATOM 626 N N . LEU A 1 81 ? -22.661 -0.494 17.852 1.00 78.19 81 LEU A N 1
ATOM 627 C CA . LEU A 1 81 ? -21.448 0.055 17.256 1.00 78.19 81 LEU A CA 1
ATOM 628 C C . LEU A 1 81 ? -21.841 0.866 16.022 1.00 78.19 81 LEU A C 1
ATOM 630 O O . LEU A 1 81 ? -22.358 0.325 15.043 1.00 78.19 81 LEU A O 1
ATOM 634 N N . THR A 1 82 ? -21.628 2.177 16.104 1.00 83.31 82 THR A N 1
ATOM 635 C CA . THR A 1 82 ? -21.914 3.148 15.038 1.00 83.31 82 THR A CA 1
ATOM 636 C C . THR A 1 82 ? -20.723 3.377 14.116 1.00 83.31 82 THR A C 1
ATOM 638 O O . THR A 1 82 ? -20.904 3.876 13.013 1.00 83.31 82 THR A O 1
ATOM 641 N N . THR A 1 83 ? -19.514 3.020 14.547 1.00 86.19 83 THR A N 1
ATOM 642 C CA . THR A 1 83 ? -18.262 3.340 13.854 1.00 86.19 83 THR A CA 1
ATOM 643 C C . THR A 1 83 ? -17.378 2.097 13.799 1.00 86.19 83 THR A C 1
ATOM 645 O O . THR A 1 83 ? -17.258 1.391 14.802 1.00 86.19 83 THR A O 1
ATOM 648 N N . ARG A 1 84 ? -16.777 1.818 12.638 1.00 87.44 84 ARG A N 1
ATOM 649 C CA . ARG A 1 84 ? -15.748 0.784 12.457 1.00 87.44 84 ARG A CA 1
ATOM 650 C C . ARG A 1 84 ? -14.364 1.418 12.419 1.00 87.44 84 ARG A C 1
ATOM 652 O O . ARG A 1 84 ? -14.205 2.511 11.883 1.00 87.44 84 ARG A O 1
ATOM 659 N N . GLU A 1 85 ? -13.381 0.714 12.960 1.00 90.94 85 GLU A N 1
ATOM 660 C CA . GLU A 1 85 ? -11.975 1.113 12.912 1.00 90.94 85 GLU A CA 1
ATOM 661 C C . GLU A 1 85 ? -11.195 0.076 12.104 1.00 90.94 85 GLU A C 1
ATOM 663 O O . GLU A 1 85 ? -11.386 -1.125 12.307 1.00 90.94 85 GLU A O 1
ATOM 668 N N . TYR A 1 86 ? -10.356 0.520 11.169 1.00 91.38 86 TYR A N 1
ATOM 669 C CA . TYR A 1 86 ? -9.496 -0.368 10.383 1.00 91.38 86 TYR A CA 1
ATOM 670 C C . TYR A 1 86 ? -8.210 0.335 9.934 1.00 91.38 86 TYR A C 1
ATOM 672 O O . TYR A 1 86 ? -8.148 1.564 9.846 1.00 91.38 86 TYR A O 1
ATOM 680 N N . THR A 1 87 ? -7.177 -0.455 9.645 1.00 92.50 87 THR A N 1
ATOM 681 C CA . THR A 1 87 ? -5.946 0.030 9.011 1.00 92.50 87 THR A CA 1
ATOM 682 C C . THR A 1 87 ? -6.145 0.006 7.496 1.00 92.50 87 THR A C 1
ATOM 684 O O . THR A 1 87 ? -6.493 -1.050 6.965 1.00 92.50 87 THR A O 1
ATOM 687 N N . PRO A 1 88 ? -6.000 1.141 6.792 1.00 93.31 88 PRO A N 1
ATOM 688 C CA . PRO A 1 88 ? -6.262 1.191 5.361 1.00 93.31 88 PRO A CA 1
ATOM 689 C C . PRO A 1 88 ? -5.194 0.432 4.568 1.00 93.31 88 PRO A C 1
ATOM 691 O O . PRO A 1 88 ? -4.034 0.357 4.975 1.00 93.31 88 PRO A O 1
ATOM 694 N N . ASN A 1 89 ? -5.604 -0.100 3.417 1.00 92.06 89 ASN A N 1
ATOM 695 C CA . ASN A 1 89 ? -4.685 -0.690 2.453 1.00 92.06 89 ASN A CA 1
ATOM 696 C C . ASN A 1 89 ? -3.950 0.405 1.675 1.00 92.06 89 ASN A C 1
ATOM 698 O O . ASN A 1 89 ? -4.522 1.458 1.384 1.00 92.06 89 ASN A O 1
ATOM 702 N N . VAL A 1 90 ? -2.697 0.134 1.322 1.00 92.69 90 VAL A N 1
ATOM 703 C CA . VAL A 1 90 ? -1.815 1.044 0.594 1.00 92.69 90 VAL A CA 1
ATOM 704 C C . VAL A 1 90 ? -1.501 0.453 -0.775 1.00 92.69 90 VAL A C 1
ATOM 706 O O . VAL A 1 90 ? -0.965 -0.648 -0.871 1.00 92.69 90 VAL A O 1
ATOM 709 N N . ILE A 1 91 ? -1.809 1.215 -1.825 1.00 93.06 91 ILE A N 1
ATOM 710 C CA . ILE A 1 91 ? -1.356 0.949 -3.192 1.00 93.06 91 ILE A CA 1
ATOM 711 C C . ILE A 1 91 ? -0.272 1.973 -3.511 1.00 93.06 91 ILE A C 1
ATOM 713 O O . ILE A 1 91 ? -0.503 3.178 -3.400 1.00 93.06 91 ILE A O 1
ATOM 717 N N . GLU A 1 92 ? 0.904 1.492 -3.891 1.00 90.75 92 GLU A N 1
ATOM 718 C CA . GLU A 1 92 ? 2.085 2.304 -4.147 1.00 90.75 92 GLU A CA 1
ATOM 719 C C . GLU A 1 92 ? 2.491 2.214 -5.623 1.00 90.75 92 GLU A C 1
ATOM 721 O O . GLU A 1 92 ? 3.092 1.221 -6.043 1.00 90.75 92 GLU A O 1
ATOM 726 N N . PRO A 1 93 ? 2.189 3.248 -6.424 1.00 92.00 93 PRO A N 1
ATOM 727 C CA . PRO A 1 93 ? 2.815 3.427 -7.720 1.00 92.00 93 PRO A CA 1
ATOM 728 C C . PRO A 1 93 ? 4.190 4.088 -7.547 1.00 92.00 93 PRO A C 1
ATOM 730 O O . PRO A 1 93 ? 4.321 5.156 -6.945 1.00 92.00 93 PRO A O 1
ATOM 733 N N . SER A 1 94 ? 5.217 3.472 -8.118 1.00 90.62 94 SER A N 1
ATOM 734 C CA . SER A 1 94 ? 6.595 3.960 -8.122 1.00 90.62 94 SER A CA 1
ATOM 735 C C . SER A 1 94 ? 7.026 4.283 -9.553 1.00 90.62 94 SER A C 1
ATOM 737 O O . SER A 1 94 ? 6.820 3.490 -10.467 1.00 90.62 94 SER A O 1
ATOM 739 N N . PHE A 1 95 ? 7.584 5.479 -9.767 1.00 91.00 95 PHE A N 1
ATOM 740 C CA . PHE A 1 95 ? 7.872 6.005 -11.105 1.00 91.00 95 PHE A CA 1
ATOM 741 C C . PHE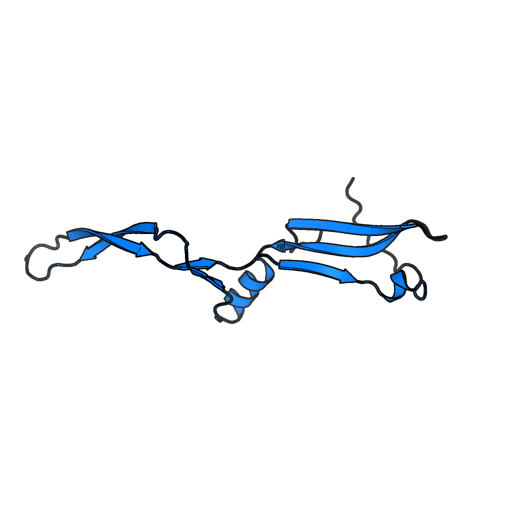 A 1 95 ? 9.369 6.205 -11.318 1.00 91.00 95 PHE A C 1
ATOM 743 O O . PHE A 1 95 ? 9.994 7.074 -10.702 1.00 91.00 95 PHE A O 1
ATOM 750 N N . SER A 1 96 ? 9.934 5.469 -12.270 1.00 86.94 96 SER A N 1
ATOM 751 C CA . SER A 1 96 ? 11.318 5.652 -12.702 1.00 86.94 96 SER A CA 1
ATOM 752 C C . SER A 1 96 ? 11.391 6.739 -13.771 1.00 86.94 96 SER A C 1
ATOM 754 O O . SER A 1 96 ? 11.499 6.454 -14.962 1.00 86.94 96 SER A O 1
ATOM 756 N N . ILE A 1 97 ? 11.344 8.010 -13.356 1.00 88.44 97 ILE A N 1
ATOM 757 C CA . ILE A 1 97 ? 11.271 9.150 -14.288 1.00 88.44 97 ILE A CA 1
ATOM 758 C C . ILE A 1 97 ? 12.423 9.183 -15.305 1.00 88.44 97 ILE A C 1
ATOM 760 O O . ILE A 1 97 ? 12.216 9.544 -16.458 1.00 88.44 97 ILE A O 1
ATOM 764 N N . GLY A 1 98 ? 13.627 8.750 -14.917 1.00 87.12 98 GLY A N 1
ATOM 765 C CA . GLY A 1 98 ? 14.771 8.658 -15.827 1.00 87.12 98 GLY A CA 1
ATOM 766 C C . GLY A 1 98 ? 14.592 7.608 -16.928 1.00 87.12 98 GLY A C 1
ATOM 767 O O . GLY A 1 98 ? 15.004 7.855 -18.060 1.00 87.12 98 GLY A O 1
ATOM 768 N N . CYS A 1 99 ? 13.940 6.481 -16.616 1.00 81.75 99 CYS A N 1
ATOM 769 C CA . CYS A 1 99 ? 13.561 5.459 -17.596 1.00 81.75 99 CYS A CA 1
ATOM 770 C C . CYS A 1 99 ? 12.430 5.967 -18.497 1.00 81.75 99 CYS A C 1
ATOM 772 O O . CYS A 1 99 ? 12.523 5.856 -19.715 1.00 81.75 99 CYS A O 1
ATOM 774 N N . ILE A 1 100 ? 11.410 6.603 -17.909 1.00 86.25 100 ILE A N 1
ATOM 775 C CA . ILE A 1 100 ? 10.262 7.169 -18.639 1.00 86.25 100 ILE A CA 1
ATOM 776 C C . ILE A 1 100 ? 10.717 8.226 -19.655 1.00 86.25 100 ILE A C 1
ATOM 778 O O . ILE A 1 100 ? 10.221 8.262 -20.777 1.00 86.25 100 ILE A O 1
ATOM 782 N N . LEU A 1 101 ? 11.672 9.079 -19.281 1.00 88.44 101 LEU A N 1
ATOM 783 C CA . LEU A 1 101 ? 12.216 10.117 -20.160 1.00 88.44 101 LEU A CA 1
ATOM 784 C C . LEU A 1 101 ? 13.300 9.601 -21.122 1.00 88.44 101 LEU A C 1
ATOM 786 O O . LEU A 1 101 ? 13.797 10.375 -21.936 1.00 88.44 101 LEU A O 1
ATOM 790 N N . GLY A 1 102 ? 13.707 8.331 -21.022 1.00 79.69 102 GLY A N 1
ATOM 791 C CA . GLY A 1 102 ? 14.777 7.756 -21.844 1.00 79.69 102 GLY A CA 1
ATOM 792 C C . GLY A 1 102 ? 16.170 8.341 -21.572 1.00 79.69 102 GLY A C 1
ATOM 793 O O . GLY A 1 102 ? 17.063 8.215 -22.405 1.00 79.69 102 GLY A O 1
ATOM 794 N N . ILE A 1 103 ? 16.364 8.999 -20.424 1.00 79.06 103 ILE A N 1
ATOM 795 C CA . ILE A 1 103 ? 17.623 9.668 -20.048 1.00 79.06 103 ILE A CA 1
ATOM 796 C C . ILE A 1 103 ? 18.559 8.698 -19.313 1.00 79.06 103 ILE A C 1
ATOM 798 O O . ILE A 1 103 ? 19.775 8.889 -19.307 1.00 79.06 103 ILE A O 1
ATOM 802 N N . GLN A 1 104 ? 18.015 7.649 -18.689 1.00 63.34 104 GLN A N 1
ATOM 803 C CA . GLN A 1 104 ? 18.803 6.628 -18.005 1.00 63.34 104 GLN A CA 1
ATOM 804 C C . GLN A 1 104 ? 18.842 5.319 -18.801 1.00 63.34 104 GLN A C 1
ATOM 806 O O . GLN A 1 104 ? 17.785 4.827 -19.198 1.00 63.34 104 GLN A O 1
ATOM 811 N N . PRO A 1 105 ? 20.036 4.720 -19.002 1.00 61.47 105 PRO A N 1
ATOM 812 C CA . PRO A 1 105 ? 20.120 3.349 -19.485 1.00 61.47 105 PRO A CA 1
ATOM 813 C C . PRO A 1 105 ? 19.456 2.409 -18.465 1.00 61.47 105 PRO A C 1
ATOM 815 O O . PRO A 1 105 ? 19.419 2.744 -17.272 1.00 61.47 105 PRO A O 1
ATOM 818 N N . PRO A 1 106 ? 18.957 1.235 -18.896 1.00 58.06 106 PRO A N 1
ATOM 819 C CA . PRO A 1 106 ? 18.369 0.267 -17.982 1.00 58.06 106 PRO A CA 1
ATOM 820 C C . PRO A 1 106 ? 19.374 -0.041 -16.872 1.00 58.06 106 PRO A C 1
ATOM 822 O O . PRO A 1 106 ? 20.487 -0.507 -17.129 1.00 58.06 106 PRO A O 1
ATOM 825 N N . ARG A 1 107 ? 19.008 0.253 -15.619 1.00 56.41 107 ARG A N 1
ATOM 826 C CA . ARG A 1 107 ? 19.769 -0.267 -14.480 1.00 56.41 107 ARG A CA 1
ATOM 827 C C . ARG A 1 107 ? 19.666 -1.781 -14.554 1.00 56.41 107 ARG A C 1
ATOM 829 O O . ARG A 1 107 ? 18.567 -2.288 -14.747 1.00 56.41 107 ARG A O 1
ATOM 836 N N . ALA A 1 108 ? 20.797 -2.476 -14.426 1.00 47.38 108 ALA A N 1
ATOM 837 C CA . ALA A 1 108 ? 20.827 -3.930 -14.379 1.00 47.38 108 ALA A CA 1
ATOM 838 C C . ALA A 1 108 ? 19.832 -4.400 -13.315 1.00 47.38 108 ALA A C 1
ATOM 840 O O . ALA A 1 108 ? 20.059 -4.264 -12.112 1.00 47.38 108 ALA A O 1
ATOM 841 N N . SER A 1 109 ? 18.692 -4.886 -13.780 1.00 47.16 109 SER A N 1
ATOM 842 C CA . SER A 1 109 ? 17.673 -5.473 -12.945 1.00 47.16 109 SER A CA 1
ATOM 843 C C . SER A 1 109 ? 18.286 -6.727 -12.337 1.00 47.16 109 SER A C 1
ATOM 845 O O . SER A 1 109 ? 18.638 -7.663 -13.060 1.00 47.16 109 SER A O 1
ATOM 847 N N . ILE A 1 110 ? 18.403 -6.766 -11.008 1.00 42.47 110 ILE A N 1
ATOM 848 C CA . ILE A 1 110 ? 18.433 -8.029 -10.266 1.00 42.47 110 ILE A CA 1
ATOM 849 C C . ILE A 1 110 ? 17.033 -8.631 -10.459 1.00 42.47 110 ILE A C 1
ATOM 851 O O . ILE A 1 110 ? 16.155 -8.535 -9.608 1.00 42.47 110 ILE A O 1
ATOM 855 N N . LEU A 1 111 ? 16.790 -9.160 -11.656 1.00 41.94 111 LEU A N 1
ATOM 856 C CA . LEU A 1 111 ? 15.596 -9.901 -12.012 1.00 41.94 111 LEU A CA 1
ATOM 857 C C . LEU A 1 111 ? 15.736 -11.260 -11.332 1.00 41.94 111 LEU A C 1
ATOM 859 O O . LEU A 1 111 ? 16.314 -12.198 -11.879 1.00 41.94 111 LEU A O 1
ATOM 863 N N . ALA A 1 112 ? 15.188 -11.374 -10.124 1.00 37.31 112 ALA A N 1
ATOM 864 C CA . ALA A 1 112 ? 14.664 -12.645 -9.648 1.00 37.31 112 ALA A CA 1
ATOM 865 C C . ALA A 1 112 ? 13.438 -12.981 -10.514 1.00 37.31 112 ALA A C 1
ATOM 867 O O . ALA A 1 112 ? 12.292 -12.779 -10.118 1.00 37.31 112 ALA A O 1
ATOM 868 N N . SER A 1 113 ? 13.706 -13.413 -11.746 1.00 32.78 113 SER A N 1
ATOM 869 C CA . SER A 1 113 ? 12.716 -13.957 -12.663 1.00 32.78 113 SER A CA 1
ATOM 870 C C . SER A 1 113 ? 12.317 -15.332 -12.127 1.00 32.78 113 SER A C 1
ATOM 872 O O . SER A 1 113 ? 13.087 -16.288 -12.215 1.00 32.78 113 SER A O 1
ATOM 874 N N . ILE A 1 114 ? 11.148 -15.415 -11.495 1.00 36.84 114 ILE A N 1
ATOM 875 C CA . ILE A 1 114 ? 10.482 -16.687 -11.213 1.00 36.84 114 ILE A CA 1
ATOM 876 C C . ILE A 1 114 ? 9.539 -16.926 -12.392 1.00 36.84 114 ILE A C 1
ATOM 878 O O . ILE A 1 114 ? 8.572 -16.189 -12.573 1.00 36.84 114 ILE A O 1
ATOM 882 N N . LYS A 1 115 ? 9.894 -17.914 -13.217 1.00 33.69 115 LYS A N 1
ATOM 883 C CA . LYS A 1 115 ? 8.925 -18.673 -14.012 1.00 33.69 115 LYS A CA 1
ATOM 884 C C . LYS A 1 115 ? 8.104 -19.568 -13.096 1.00 33.69 115 LYS A C 1
ATOM 886 O O . LYS A 1 115 ? 8.696 -20.063 -12.111 1.00 33.69 115 LYS A O 1
#

pLDDT: mean 78.82, std 15.83, range [32.78, 95.69]

Secondary structure (DSSP, 8-state):
--TT-SEEEEEEEEETTEEEEEEEEEEEETHHHHHHHHHH-----EEEEEEEEEEEEEEEEEE-TTSSS--EEEEEEEEEEEEEEEPPPEEEEEE-HHHHTT-SPPP--------

Foldseek 3Di:
DPPQFPDKDFDWDQDPVGTAGFKIKTWSFLRVVVVVCVVVVDDQKDKAFDPFWDWDWDWDFDADPPDPDRDTDTDTDTDTDGIDIDRGIDIDMDGPVCVVVVVDDHDPDPPPDDD

Mean predicted aligned error: 11.75 Å